Protein AF-A0A074VB77-F1 (afdb_monomer_lite)

Organism: NCBI:txid1385367

Structure (mmCIF, N/CA/C/O backbone):
data_AF-A0A074VB77-F1
#
_entry.id   AF-A0A074VB77-F1
#
loop_
_atom_site.group_PDB
_atom_site.id
_atom_site.type_symbol
_atom_site.label_atom_id
_atom_site.label_alt_id
_atom_site.label_comp_id
_atom_site.label_asym_id
_atom_site.label_entity_id
_atom_site.label_seq_id
_atom_site.pdbx_PDB_ins_code
_atom_site.Cartn_x
_atom_site.Cartn_y
_atom_site.Cartn_z
_atom_site.occupancy
_atom_site.B_iso_or_equiv
_atom_site.auth_seq_id
_atom_site.auth_comp_id
_atom_site.auth_asym_id
_atom_site.auth_atom_id
_atom_site.pdbx_PDB_model_num
ATOM 1 N N . MET A 1 1 ? -32.347 -28.141 -46.129 1.00 42.59 1 MET A N 1
ATOM 2 C CA . MET A 1 1 ? -30.868 -28.099 -46.258 1.00 42.59 1 MET A CA 1
ATOM 3 C C . MET A 1 1 ? -30.479 -26.628 -46.184 1.00 42.59 1 MET A C 1
ATOM 5 O O . MET A 1 1 ? -31.034 -25.881 -46.963 1.00 42.59 1 MET A O 1
ATOM 9 N N . LYS A 1 2 ? -29.681 -26.087 -45.264 1.00 40.38 2 LYS A N 1
ATOM 10 C CA . LYS A 1 2 ? -28.556 -26.578 -44.462 1.00 40.38 2 LYS A CA 1
ATOM 11 C C . LYS A 1 2 ? -28.553 -25.789 -43.142 1.00 40.38 2 LYS A C 1
ATOM 13 O O . LYS A 1 2 ? -28.714 -24.573 -43.162 1.00 40.38 2 LYS A O 1
ATOM 18 N N . GLN A 1 3 ? -28.376 -26.495 -42.029 1.00 44.59 3 GLN A N 1
ATOM 19 C CA . GLN A 1 3 ? -27.989 -25.917 -40.746 1.00 44.59 3 GLN A CA 1
ATOM 20 C C . GLN A 1 3 ? -26.611 -25.260 -40.886 1.00 44.59 3 GLN A C 1
ATOM 22 O O . GLN A 1 3 ? -25.704 -25.876 -41.442 1.00 44.59 3 GLN A O 1
ATOM 27 N N . PHE A 1 4 ? -26.443 -24.064 -40.328 1.00 50.62 4 PHE A N 1
ATOM 28 C CA . PHE A 1 4 ? -25.131 -23.555 -39.947 1.00 50.62 4 PHE A CA 1
ATOM 29 C C . PHE A 1 4 ? -25.184 -23.126 -38.485 1.00 50.62 4 PHE A C 1
ATOM 31 O O . PHE A 1 4 ? -25.680 -22.062 -38.131 1.00 50.62 4 PHE A O 1
ATOM 38 N N . PHE A 1 5 ? -24.689 -24.032 -37.646 1.00 48.59 5 PHE A N 1
ATOM 39 C CA . PHE A 1 5 ? -24.110 -23.729 -36.348 1.00 48.59 5 PHE A CA 1
ATOM 40 C C . PHE A 1 5 ? -22.944 -22.757 -36.553 1.00 48.59 5 PHE A C 1
ATOM 42 O O . PHE A 1 5 ? -21.994 -23.104 -37.249 1.00 48.59 5 PHE A O 1
ATOM 49 N N . PHE A 1 6 ? -22.978 -21.593 -35.909 1.00 45.81 6 PHE A N 1
ATOM 50 C CA . PHE A 1 6 ? -21.771 -20.821 -35.615 1.00 45.81 6 PHE A CA 1
ATOM 51 C C . PHE A 1 6 ? -21.857 -20.278 -34.186 1.00 45.81 6 PHE A C 1
ATOM 53 O O . PHE A 1 6 ? -22.413 -19.223 -33.911 1.00 45.81 6 PHE A O 1
ATOM 60 N N . ILE A 1 7 ? -21.400 -21.142 -33.280 1.00 55.88 7 ILE A N 1
ATOM 61 C CA . ILE A 1 7 ? -20.430 -20.884 -32.211 1.00 55.88 7 ILE A CA 1
ATOM 62 C C . ILE A 1 7 ? -20.535 -19.513 -31.524 1.00 55.88 7 ILE A C 1
ATOM 64 O O . ILE A 1 7 ? -20.089 -18.490 -32.036 1.00 55.88 7 ILE A O 1
ATOM 68 N N . MET A 1 8 ? -21.048 -19.584 -30.289 1.00 49.50 8 MET A N 1
ATOM 69 C CA . MET A 1 8 ? -20.638 -18.804 -29.120 1.00 49.50 8 MET A CA 1
ATOM 70 C C . MET A 1 8 ? -19.295 -18.083 -29.303 1.00 49.50 8 MET A C 1
ATOM 72 O O . MET A 1 8 ? -18.233 -18.687 -29.166 1.00 49.50 8 MET A O 1
ATOM 76 N N . CYS A 1 9 ? -19.342 -16.768 -29.494 1.00 40.69 9 CYS A N 1
ATOM 77 C CA . CYS A 1 9 ? -18.255 -15.921 -29.039 1.00 40.69 9 CYS A CA 1
ATOM 78 C C . CYS A 1 9 ? -18.630 -15.466 -27.631 1.00 40.69 9 CYS A C 1
ATOM 80 O O . CYS A 1 9 ? -19.482 -14.597 -27.445 1.00 40.69 9 CYS A O 1
ATOM 82 N N . CYS A 1 10 ? -18.052 -16.149 -26.644 1.00 40.62 10 CYS A N 1
ATOM 83 C CA . CYS A 1 10 ? -18.062 -15.758 -25.247 1.00 40.62 10 CYS A CA 1
ATOM 84 C C . CYS A 1 10 ? -17.509 -14.335 -25.116 1.00 40.62 10 CYS A C 1
ATOM 86 O O . CYS A 1 10 ? -16.324 -14.142 -24.853 1.00 40.62 10 CYS A O 1
ATOM 88 N N . CYS A 1 11 ? -18.380 -13.332 -25.201 1.00 44.38 11 CYS A N 1
ATOM 89 C CA . CYS A 1 11 ? -18.186 -12.087 -24.476 1.00 44.38 11 CYS A CA 1
ATOM 90 C C . CYS A 1 11 ? -18.369 -12.400 -22.987 1.00 44.38 11 CYS A C 1
ATOM 92 O O . CYS A 1 11 ? -19.341 -11.994 -22.354 1.00 44.38 11 CYS A O 1
ATOM 94 N N . LEU A 1 12 ? -17.402 -13.136 -22.430 1.00 44.22 12 LEU A N 1
ATOM 95 C CA . LEU A 1 12 ? -16.965 -12.947 -21.060 1.00 44.22 12 LEU A CA 1
ATOM 96 C C . LEU A 1 12 ? -16.504 -11.494 -21.004 1.00 44.22 12 LEU A C 1
ATOM 98 O O . LEU A 1 12 ? -15.324 -11.181 -21.147 1.00 44.22 12 LEU A O 1
ATOM 102 N N . ALA A 1 13 ? -17.466 -10.584 -20.848 1.00 46.12 13 ALA A N 1
ATOM 103 C CA . ALA A 1 13 ? -17.202 -9.373 -20.120 1.00 46.12 13 ALA A CA 1
ATOM 104 C C . ALA A 1 13 ? -16.589 -9.877 -18.818 1.00 46.12 13 ALA A C 1
ATOM 106 O O . ALA A 1 13 ? -17.281 -10.447 -17.974 1.00 46.12 13 ALA A O 1
ATOM 107 N N . LEU A 1 14 ? -15.265 -9.765 -18.723 1.00 43.16 14 LEU A N 1
ATOM 108 C CA . LEU A 1 14 ? -14.537 -9.739 -17.475 1.00 43.16 14 LEU A CA 1
ATOM 109 C C . LEU A 1 14 ? -15.119 -8.555 -16.710 1.00 43.16 14 LEU A C 1
ATOM 111 O O . LEU A 1 14 ? -14.544 -7.474 -16.630 1.00 43.16 14 LEU A O 1
ATOM 115 N N . THR A 1 15 ? -16.313 -8.751 -16.160 1.00 41.06 15 THR A N 1
ATOM 116 C CA . THR A 1 15 ? -16.717 -8.102 -14.945 1.00 41.06 15 THR A CA 1
ATOM 117 C C . THR A 1 15 ? -15.678 -8.580 -13.954 1.00 41.06 15 THR A C 1
ATOM 119 O O . THR A 1 15 ? -15.815 -9.632 -13.327 1.00 41.06 15 THR A O 1
ATOM 122 N N . ALA A 1 16 ? -14.591 -7.819 -13.859 1.00 40.91 16 ALA A N 1
ATOM 123 C CA . ALA A 1 16 ? -13.828 -7.688 -12.645 1.00 40.91 16 ALA A CA 1
ATOM 124 C C . ALA A 1 16 ? -14.818 -7.187 -11.581 1.00 40.91 16 ALA A C 1
ATOM 126 O O . ALA A 1 16 ? -14.833 -6.025 -11.189 1.00 40.91 16 ALA A O 1
ATOM 127 N N . CYS A 1 17 ? -15.699 -8.083 -11.135 1.00 39.62 17 CYS A N 1
ATOM 128 C CA . CYS A 1 17 ? -16.476 -7.986 -9.920 1.00 39.62 17 CYS A CA 1
ATOM 129 C C . CYS A 1 17 ? -15.505 -8.221 -8.763 1.00 39.62 17 CYS A C 1
ATOM 131 O O . CYS A 1 17 ? -15.703 -9.099 -7.928 1.00 39.62 17 CYS A O 1
ATOM 133 N N . GLY A 1 18 ? -14.440 -7.420 -8.699 1.00 42.12 18 GLY A N 1
ATOM 134 C CA . GLY A 1 18 ? -13.867 -7.098 -7.412 1.00 42.12 18 GLY A CA 1
ATOM 135 C C . GLY A 1 18 ? -14.999 -6.417 -6.666 1.00 42.12 18 GLY A C 1
ATOM 136 O O . GLY A 1 18 ? -15.411 -5.323 -7.054 1.00 42.12 18 GLY A O 1
ATOM 137 N N . LYS A 1 19 ? -15.588 -7.096 -5.673 1.00 44.94 19 LYS A N 1
ATOM 138 C CA . LYS A 1 19 ? -16.491 -6.454 -4.714 1.00 44.94 19 LYS A CA 1
ATOM 139 C C . LYS A 1 19 ? -15.811 -5.149 -4.322 1.00 44.94 19 LYS A C 1
ATOM 141 O O . LYS A 1 19 ? -14.761 -5.195 -3.685 1.00 44.94 19 LYS A O 1
ATOM 146 N N . LYS A 1 20 ? -16.352 -4.002 -4.752 1.00 51.50 20 LYS A N 1
ATOM 147 C CA . LYS A 1 20 ? -15.856 -2.712 -4.282 1.00 51.50 20 LYS A CA 1
ATOM 148 C C . LYS A 1 20 ? -16.061 -2.735 -2.782 1.00 51.50 20 LYS A C 1
ATOM 150 O O . LYS A 1 20 ? -17.189 -2.690 -2.298 1.00 51.50 20 LYS A O 1
ATOM 155 N N . ILE A 1 21 ? -14.959 -2.914 -2.074 1.00 62.12 21 ILE A N 1
ATOM 156 C CA . ILE A 1 21 ? -14.922 -2.870 -0.630 1.00 62.12 21 ILE A CA 1
ATOM 157 C C . ILE A 1 21 ? -15.365 -1.455 -0.260 1.00 62.12 21 ILE A C 1
ATOM 159 O O . ILE A 1 21 ? -14.647 -0.493 -0.529 1.00 62.12 21 ILE A O 1
ATOM 163 N N . SER A 1 22 ? -16.592 -1.319 0.250 1.00 71.88 22 SER A N 1
ATOM 164 C CA . SER A 1 22 ? -17.138 -0.005 0.578 1.00 71.88 22 SER A CA 1
ATOM 165 C C . SER A 1 22 ? -16.489 0.495 1.859 1.00 71.88 22 SER A C 1
ATOM 167 O O . SER A 1 22 ? -16.712 -0.050 2.939 1.00 71.88 22 SER A O 1
ATOM 169 N N . THR A 1 23 ? -15.684 1.543 1.735 1.00 81.31 23 THR A N 1
ATOM 170 C CA . THR A 1 23 ? -15.037 2.227 2.861 1.00 81.31 23 THR A CA 1
ATOM 171 C C . THR A 1 23 ? -15.873 3.395 3.381 1.00 81.31 23 THR A C 1
ATOM 173 O O . THR A 1 23 ? -15.491 4.010 4.369 1.00 81.31 23 THR A O 1
ATOM 176 N N . SER A 1 24 ? -17.037 3.672 2.778 1.00 79.94 24 SER A N 1
ATOM 177 C CA . SER A 1 24 ? -17.916 4.810 3.100 1.00 79.94 24 SER A CA 1
ATOM 178 C C . SER A 1 24 ? -18.342 4.888 4.567 1.00 79.94 24 SER A C 1
ATOM 180 O O . SER A 1 24 ? -18.656 5.965 5.058 1.00 79.94 24 SER A O 1
ATOM 182 N N . ASN A 1 25 ? -18.365 3.746 5.257 1.00 85.38 25 ASN A N 1
ATOM 183 C CA . ASN A 1 25 ? -18.800 3.639 6.650 1.00 85.38 25 ASN A CA 1
ATOM 184 C C . ASN A 1 25 ? -17.631 3.758 7.644 1.00 85.38 25 ASN A C 1
ATOM 186 O O . ASN A 1 25 ? -17.831 3.596 8.843 1.00 85.38 25 ASN A O 1
ATOM 190 N N . LEU A 1 26 ? -16.408 3.980 7.154 1.00 90.94 26 LEU A N 1
ATOM 191 C CA . LEU A 1 26 ? -15.216 4.151 7.976 1.00 90.94 26 LEU A CA 1
ATOM 192 C C . LEU A 1 26 ? -14.911 5.637 8.211 1.00 90.94 26 LEU A C 1
ATOM 194 O O . LEU A 1 26 ? -15.292 6.475 7.387 1.00 90.94 26 LEU A O 1
ATOM 198 N N . PRO A 1 27 ? -14.159 5.977 9.275 1.00 94.00 27 PRO A N 1
ATOM 199 C CA . PRO A 1 27 ? -13.629 7.324 9.467 1.00 94.00 27 PRO A CA 1
ATOM 200 C C . PRO A 1 27 ? -12.867 7.838 8.240 1.00 94.00 27 PRO A C 1
ATOM 202 O O . PRO A 1 27 ? -12.251 7.057 7.508 1.00 94.00 27 PRO A O 1
ATOM 205 N N . GLN A 1 28 ? -12.845 9.161 8.046 1.00 94.94 28 GLN A N 1
ATOM 206 C CA . GLN A 1 28 ? -12.219 9.788 6.874 1.00 94.94 28 GLN A CA 1
ATOM 207 C C . GLN A 1 28 ? -10.756 9.360 6.679 1.00 94.94 28 GLN A C 1
ATOM 209 O O . GLN A 1 28 ? -10.348 9.066 5.560 1.00 94.94 28 GLN A O 1
ATOM 214 N N . SER A 1 29 ? -9.979 9.234 7.758 1.00 95.19 29 SER A N 1
ATOM 215 C CA . SER A 1 29 ? -8.580 8.790 7.677 1.00 95.19 29 SER A CA 1
ATOM 216 C C . SER A 1 29 ? -8.425 7.385 7.083 1.00 95.19 29 SER A C 1
ATOM 218 O O . SER A 1 29 ? -7.454 7.117 6.376 1.00 95.19 29 SER A O 1
ATOM 220 N N . CYS A 1 30 ? -9.391 6.495 7.316 1.00 96.00 30 CYS A N 1
ATOM 221 C CA . CYS A 1 30 ? -9.427 5.163 6.720 1.00 96.00 30 CYS A CA 1
ATOM 222 C C . CYS A 1 30 ? -9.876 5.201 5.260 1.00 96.00 30 CYS A C 1
ATOM 224 O O . CYS A 1 30 ? -9.319 4.483 4.433 1.00 96.00 30 CYS A O 1
ATOM 226 N N . GLN A 1 31 ? -10.841 6.057 4.914 1.00 95.69 31 GLN A N 1
ATOM 227 C CA . GLN A 1 31 ? -11.222 6.269 3.515 1.00 95.69 31 GLN A CA 1
ATOM 228 C C . GLN A 1 31 ? -10.029 6.771 2.690 1.00 95.69 31 GLN A C 1
ATOM 230 O O . GLN A 1 31 ? -9.747 6.229 1.620 1.00 95.69 31 GLN A O 1
ATOM 235 N N . ASP A 1 32 ? -9.286 7.741 3.228 1.00 96.06 32 ASP A N 1
ATOM 236 C CA . ASP A 1 32 ? -8.077 8.284 2.609 1.00 96.06 32 ASP A CA 1
ATOM 237 C C . ASP A 1 32 ? -6.995 7.213 2.445 1.00 96.06 32 ASP A C 1
ATOM 239 O O . ASP A 1 32 ? -6.394 7.115 1.376 1.00 96.06 32 ASP A O 1
ATOM 243 N N . LEU A 1 33 ? -6.765 6.391 3.478 1.00 97.31 33 LEU A N 1
ATOM 244 C CA . LEU A 1 33 ? -5.838 5.260 3.412 1.00 97.31 33 LEU A CA 1
ATOM 245 C C . LEU A 1 33 ? -6.170 4.342 2.234 1.00 97.31 33 LEU A C 1
ATOM 247 O O . LEU A 1 33 ? -5.306 4.097 1.398 1.00 97.31 33 LEU A O 1
ATOM 251 N N . PHE A 1 34 ? -7.400 3.831 2.152 1.00 96.75 34 PHE A N 1
ATOM 252 C CA . PHE A 1 34 ? -7.743 2.853 1.117 1.00 96.75 34 PHE A CA 1
ATOM 253 C C . PHE A 1 34 ? -7.731 3.464 -0.282 1.00 96.75 34 PHE A C 1
ATOM 255 O O . PHE A 1 34 ? -7.317 2.791 -1.220 1.00 96.75 34 PHE A O 1
ATOM 262 N N . LYS A 1 35 ? -8.074 4.750 -0.420 1.00 96.44 35 LYS A N 1
ATOM 263 C CA . LYS A 1 35 ? -7.905 5.480 -1.682 1.00 96.44 35 LYS A CA 1
ATOM 264 C C . LYS A 1 35 ? -6.432 5.569 -2.099 1.00 96.44 35 LYS A C 1
ATOM 266 O O . LYS A 1 35 ? -6.115 5.345 -3.263 1.00 96.44 35 LYS A O 1
ATOM 271 N N . ARG A 1 36 ? -5.531 5.888 -1.164 1.00 97.81 36 ARG A N 1
ATOM 272 C CA . ARG A 1 36 ? -4.078 5.947 -1.414 1.00 97.81 36 ARG A CA 1
ATOM 273 C C . ARG A 1 36 ? -3.504 4.564 -1.713 1.00 97.81 36 ARG A C 1
ATOM 275 O O . ARG A 1 36 ? -2.627 4.436 -2.557 1.00 97.81 36 ARG A O 1
ATOM 282 N N . TRP A 1 37 ? -4.022 3.523 -1.068 1.00 97.88 37 TRP A N 1
ATOM 283 C CA . TRP A 1 37 ? -3.607 2.148 -1.337 1.00 97.88 37 TRP A CA 1
ATOM 284 C C . TRP A 1 37 ? -4.057 1.679 -2.723 1.00 97.88 37 TRP A C 1
ATOM 286 O O . TRP A 1 37 ? -3.282 1.050 -3.436 1.00 97.88 37 TRP A O 1
ATOM 296 N N . ASP A 1 38 ? -5.274 2.040 -3.141 1.00 96.62 38 ASP A N 1
ATOM 297 C CA . ASP A 1 38 ? -5.753 1.790 -4.505 1.00 96.62 38 ASP A CA 1
ATOM 298 C C . ASP A 1 38 ? -4.866 2.501 -5.540 1.00 96.62 38 ASP A C 1
ATOM 300 O O . ASP A 1 38 ? -4.488 1.902 -6.545 1.00 96.62 38 ASP A O 1
ATOM 304 N N . GLU A 1 39 ? -4.467 3.750 -5.273 1.00 97.75 39 GLU A N 1
ATOM 305 C CA . GLU A 1 39 ? -3.502 4.480 -6.107 1.00 97.75 39 GLU A CA 1
ATOM 306 C C . GLU A 1 39 ? -2.150 3.751 -6.191 1.00 97.75 39 GLU A C 1
ATOM 308 O O . GLU A 1 39 ? -1.580 3.638 -7.278 1.00 97.75 39 GLU A O 1
ATOM 313 N N . LEU A 1 40 ? -1.648 3.240 -5.061 1.00 97.88 40 LEU A N 1
ATOM 314 C CA . LEU A 1 40 ? -0.393 2.492 -5.004 1.00 97.88 40 LEU A CA 1
ATOM 315 C C . LEU A 1 40 ? -0.466 1.231 -5.867 1.00 97.88 40 LEU A C 1
ATOM 317 O O . LEU A 1 40 ? 0.408 1.030 -6.705 1.00 97.88 40 LEU A O 1
ATOM 321 N N . ILE A 1 41 ? -1.520 0.425 -5.710 1.00 97.62 41 ILE A N 1
ATOM 322 C CA . ILE A 1 41 ? -1.705 -0.813 -6.478 1.00 97.62 41 ILE A CA 1
ATOM 323 C C . ILE A 1 41 ? -1.739 -0.509 -7.977 1.00 97.62 41 ILE A C 1
ATOM 325 O O . ILE A 1 41 ? -1.010 -1.145 -8.731 1.00 97.62 41 ILE A O 1
ATOM 329 N N . VAL A 1 42 ? -2.502 0.501 -8.408 1.00 97.31 42 VAL A N 1
ATOM 330 C CA . VAL A 1 42 ? -2.575 0.889 -9.828 1.00 97.31 42 VAL A CA 1
ATOM 331 C C . VAL A 1 42 ? -1.209 1.329 -10.360 1.00 97.31 42 VAL A C 1
ATOM 333 O O . VAL A 1 42 ? -0.805 0.911 -11.445 1.00 97.31 42 VAL A O 1
ATOM 336 N N . LYS A 1 43 ? -0.467 2.149 -9.604 1.00 96.69 43 LYS A N 1
ATOM 337 C CA . LYS A 1 43 ? 0.890 2.562 -9.995 1.00 96.69 43 LYS A CA 1
ATOM 338 C C . LYS A 1 43 ? 1.824 1.364 -10.109 1.00 96.69 43 LYS A C 1
ATOM 340 O O . LYS A 1 43 ? 2.600 1.306 -11.060 1.00 96.69 43 LYS A O 1
ATOM 345 N N . MET A 1 44 ? 1.729 0.412 -9.185 1.00 96.81 44 MET A N 1
ATOM 346 C CA . MET A 1 44 ? 2.562 -0.782 -9.222 1.00 96.81 44 MET A CA 1
ATOM 347 C C . MET A 1 44 ? 2.210 -1.704 -10.391 1.00 96.81 44 MET A C 1
ATOM 349 O O . MET A 1 44 ? 3.109 -2.161 -11.082 1.00 96.81 44 MET A O 1
ATOM 353 N N . GLU A 1 45 ? 0.921 -1.909 -10.674 1.00 96.62 45 GLU A N 1
ATOM 354 C CA . GLU A 1 45 ? 0.447 -2.669 -11.841 1.00 96.62 45 GLU A CA 1
ATOM 355 C C . GLU A 1 45 ? 0.900 -2.054 -13.169 1.00 96.62 45 GLU A C 1
ATOM 357 O O . GLU A 1 45 ? 1.156 -2.772 -14.133 1.00 96.62 45 GLU A O 1
ATOM 362 N N . SER A 1 46 ? 1.013 -0.725 -13.222 1.00 95.94 46 SER A N 1
ATOM 363 C CA . SER A 1 46 ? 1.481 -0.007 -14.410 1.00 95.94 46 SER A CA 1
ATOM 364 C C . SER A 1 46 ? 3.005 0.001 -14.584 1.00 95.94 46 SER A C 1
ATOM 366 O O . SER A 1 46 ? 3.493 0.466 -15.613 1.00 95.94 46 SER A O 1
ATOM 368 N N . ASN A 1 47 ? 3.761 -0.490 -13.598 1.00 94.31 47 ASN A N 1
ATOM 369 C CA . ASN A 1 47 ? 5.218 -0.457 -13.596 1.00 94.31 47 ASN A CA 1
ATOM 370 C C . ASN A 1 47 ? 5.798 -1.851 -13.878 1.00 94.31 47 ASN A C 1
ATOM 372 O O . ASN A 1 47 ? 5.762 -2.735 -13.026 1.00 94.31 47 ASN A O 1
ATOM 376 N N . SER A 1 48 ? 6.398 -2.030 -15.060 1.00 92.56 48 SER A N 1
ATOM 377 C CA . SER A 1 48 ? 6.974 -3.310 -15.495 1.00 92.56 48 SER A CA 1
ATOM 378 C C . SER A 1 48 ? 8.168 -3.791 -14.666 1.00 92.56 48 SER A C 1
ATOM 380 O O . SER A 1 48 ? 8.532 -4.959 -14.773 1.00 92.56 48 SER A O 1
ATOM 382 N N . ASN A 1 49 ? 8.786 -2.917 -13.865 1.00 92.06 49 ASN A N 1
ATOM 383 C CA . ASN A 1 49 ? 9.899 -3.283 -12.987 1.00 92.06 49 ASN A CA 1
ATOM 384 C C . ASN A 1 49 ? 9.431 -3.973 -11.702 1.00 92.06 49 ASN A C 1
ATOM 386 O O . ASN A 1 49 ? 10.232 -4.591 -11.007 1.00 92.06 49 ASN A O 1
ATOM 390 N N . ILE A 1 50 ? 8.142 -3.872 -11.372 1.00 94.06 50 ILE A N 1
ATOM 391 C CA . ILE A 1 50 ? 7.603 -4.418 -10.133 1.00 94.06 50 ILE A CA 1
ATOM 392 C C . ILE A 1 50 ? 7.057 -5.821 -10.400 1.00 94.06 50 ILE A C 1
ATOM 394 O O . ILE A 1 50 ? 6.147 -5.982 -11.218 1.00 94.06 50 ILE A O 1
ATOM 398 N N . PRO A 1 51 ? 7.551 -6.855 -9.698 1.00 93.44 51 PRO A N 1
ATOM 399 C CA . PRO A 1 51 ? 7.037 -8.204 -9.867 1.00 93.44 51 PRO A CA 1
ATOM 400 C C . PRO A 1 51 ? 5.553 -8.297 -9.495 1.00 93.44 51 PRO A C 1
ATOM 402 O O . PRO A 1 51 ? 5.112 -7.754 -8.480 1.00 93.44 51 PRO A O 1
ATOM 405 N N . ALA A 1 52 ? 4.783 -9.071 -10.263 1.00 93.69 52 ALA A N 1
ATOM 406 C CA . ALA A 1 52 ? 3.356 -9.281 -10.000 1.00 93.69 52 ALA A CA 1
ATOM 407 C C . ALA A 1 52 ? 3.078 -9.856 -8.595 1.00 93.69 52 ALA A C 1
ATOM 409 O O . ALA A 1 52 ? 2.042 -9.563 -8.003 1.00 93.69 52 ALA A O 1
ATOM 410 N N . SER A 1 53 ? 4.014 -10.630 -8.035 1.00 92.12 53 SER A N 1
ATOM 411 C CA . SER A 1 53 ? 3.946 -11.123 -6.653 1.00 92.12 53 SER A CA 1
ATOM 412 C C . SER A 1 53 ? 3.912 -9.991 -5.622 1.00 92.12 53 SER A C 1
ATOM 414 O O . SER A 1 53 ? 3.173 -10.082 -4.648 1.00 92.12 53 SER A O 1
ATOM 416 N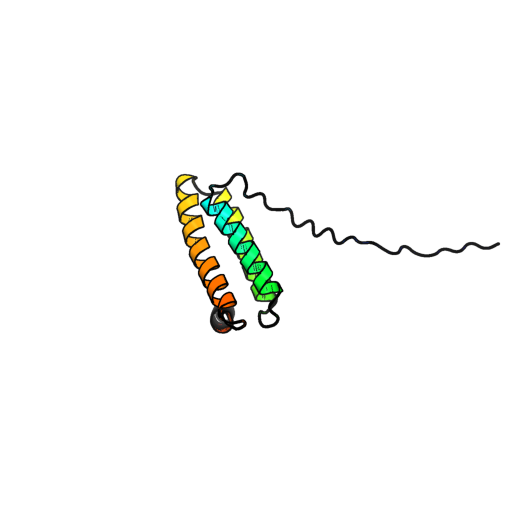 N . HIS A 1 54 ? 4.637 -8.895 -5.853 1.00 93.00 54 HIS A N 1
ATOM 417 C CA . HIS A 1 54 ? 4.644 -7.732 -4.962 1.00 93.00 54 HIS A CA 1
ATOM 418 C C . HIS A 1 54 ? 3.372 -6.900 -5.093 1.00 93.00 54 HIS A C 1
ATOM 420 O O . HIS A 1 54 ? 2.850 -6.401 -4.100 1.00 93.00 54 HIS A O 1
ATOM 426 N N . VAL A 1 55 ? 2.817 -6.804 -6.303 1.00 95.62 55 VAL A N 1
ATOM 427 C CA . VAL A 1 55 ? 1.473 -6.243 -6.493 1.00 95.62 55 VAL A CA 1
ATOM 428 C C . VAL A 1 55 ? 0.442 -7.061 -5.712 1.00 95.62 55 VAL A C 1
ATOM 430 O O . VAL A 1 55 ? -0.438 -6.494 -5.065 1.00 95.62 55 VAL A O 1
ATOM 433 N N . GLN A 1 56 ? 0.540 -8.393 -5.765 1.00 95.12 56 GLN A N 1
ATOM 434 C CA . GLN A 1 56 ? -0.368 -9.271 -5.033 1.00 95.12 56 GLN A CA 1
ATOM 435 C C . GLN A 1 56 ? -0.213 -9.112 -3.517 1.00 95.12 56 GLN A C 1
ATOM 437 O O . GLN A 1 56 ? -1.219 -8.994 -2.827 1.00 95.12 56 GLN A O 1
ATOM 442 N N . TYR A 1 57 ? 1.020 -8.999 -3.021 1.00 93.31 57 TYR A N 1
ATOM 443 C CA . TYR A 1 57 ? 1.287 -8.718 -1.614 1.00 93.31 57 TYR A CA 1
ATOM 444 C C . TYR A 1 57 ? 0.572 -7.443 -1.132 1.00 93.31 57 TYR A C 1
ATOM 446 O O . TYR A 1 57 ? -0.108 -7.466 -0.112 1.00 93.31 57 TYR A O 1
ATOM 454 N N . GLU A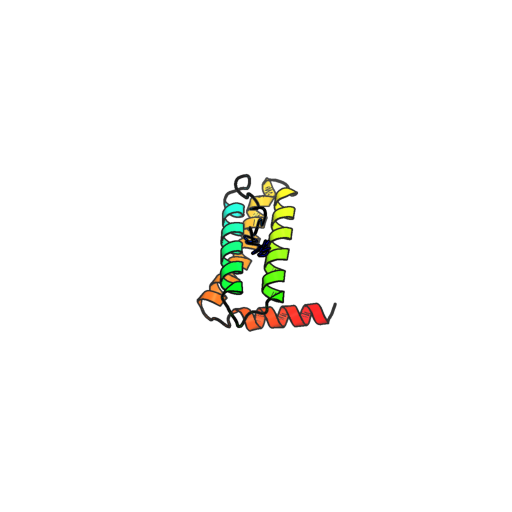 1 58 ? 0.628 -6.343 -1.891 1.00 95.62 58 GLU A N 1
ATOM 455 C CA . GLU A 1 58 ? -0.086 -5.110 -1.521 1.00 95.62 58 GLU A CA 1
ATOM 456 C C . GLU A 1 58 ? -1.611 -5.268 -1.531 1.00 95.62 58 GLU A C 1
ATOM 458 O O . GLU A 1 58 ? -2.306 -4.669 -0.708 1.00 95.62 58 GLU A O 1
ATOM 463 N N . LYS A 1 59 ? -2.154 -6.073 -2.453 1.00 96.00 59 LYS A N 1
ATOM 464 C CA . LYS A 1 59 ? -3.590 -6.391 -2.483 1.00 96.00 59 LYS A CA 1
ATOM 465 C C . LYS A 1 59 ? -4.006 -7.177 -1.240 1.00 96.00 59 LYS A C 1
ATOM 467 O O . LYS A 1 59 ? -5.061 -6.886 -0.669 1.00 96.00 59 LYS A O 1
ATOM 472 N N . ASP A 1 60 ? -3.179 -8.128 -0.823 1.00 95.62 60 ASP A N 1
ATOM 473 C CA . ASP A 1 60 ? -3.418 -8.959 0.353 1.00 95.62 60 ASP A CA 1
ATOM 474 C C . ASP A 1 60 ? -3.305 -8.126 1.638 1.00 95.62 60 ASP A C 1
ATOM 476 O O . ASP A 1 60 ? -4.240 -8.123 2.444 1.00 95.62 60 ASP A O 1
ATOM 480 N N . ASP A 1 61 ? -2.250 -7.318 1.783 1.00 95.06 61 ASP A N 1
ATOM 481 C CA . ASP A 1 61 ? -2.074 -6.393 2.911 1.00 95.06 61 ASP A CA 1
ATOM 482 C C . ASP A 1 61 ? -3.242 -5.406 3.012 1.00 95.06 61 ASP A C 1
ATOM 484 O O . ASP A 1 61 ? -3.804 -5.194 4.092 1.00 95.06 61 ASP A O 1
ATOM 488 N N . ARG A 1 62 ? -3.688 -4.844 1.884 1.00 95.81 62 ARG A N 1
ATOM 489 C CA . ARG A 1 62 ? -4.866 -3.970 1.847 1.00 95.81 62 ARG A CA 1
ATOM 490 C C . ARG A 1 62 ? -6.115 -4.688 2.362 1.00 95.81 62 ARG A C 1
ATOM 492 O O . ARG A 1 62 ? -6.896 -4.089 3.106 1.00 95.81 62 ARG A O 1
ATOM 499 N N . ALA A 1 63 ? -6.337 -5.943 1.968 1.00 95.00 63 ALA A N 1
ATOM 500 C CA . ALA A 1 63 ? -7.481 -6.733 2.424 1.00 95.00 63 ALA A CA 1
ATOM 501 C C . ALA A 1 63 ? -7.392 -7.062 3.924 1.00 95.00 63 ALA A C 1
ATOM 503 O O . ALA A 1 63 ? -8.391 -6.942 4.639 1.00 95.00 63 ALA A O 1
ATOM 504 N N . ILE A 1 64 ? -6.199 -7.407 4.416 1.00 94.81 64 ILE A N 1
ATOM 505 C CA . ILE A 1 64 ? -5.925 -7.652 5.837 1.00 94.81 64 ILE A CA 1
ATOM 506 C C . ILE A 1 64 ? -6.212 -6.394 6.654 1.00 94.81 64 ILE A C 1
ATOM 508 O O . ILE A 1 64 ? -6.960 -6.458 7.630 1.00 94.81 64 ILE A O 1
ATOM 512 N N . ILE A 1 65 ? -5.687 -5.240 6.238 1.00 95.19 65 ILE A N 1
ATOM 513 C CA . ILE A 1 65 ? -5.906 -3.971 6.937 1.00 95.19 65 ILE A CA 1
ATOM 514 C C . ILE A 1 65 ? -7.373 -3.558 6.887 1.00 95.19 65 ILE A C 1
ATOM 516 O O . ILE A 1 65 ? -7.902 -3.104 7.900 1.00 95.19 65 ILE A O 1
ATOM 520 N N . PHE A 1 66 ? -8.065 -3.761 5.764 1.00 94.88 66 PHE A N 1
ATOM 521 C CA . PHE A 1 66 ? -9.504 -3.523 5.704 1.00 94.88 66 PHE A CA 1
ATOM 522 C C . PHE A 1 66 ? -10.252 -4.362 6.738 1.00 94.88 66 PHE A C 1
ATOM 524 O O . PHE A 1 66 ? -11.004 -3.808 7.539 1.00 94.88 66 PHE A O 1
ATOM 531 N N . ASN A 1 67 ? -10.002 -5.670 6.776 1.00 94.06 67 ASN A N 1
ATOM 532 C CA . ASN A 1 67 ? -10.632 -6.554 7.750 1.00 94.06 67 ASN A CA 1
ATOM 533 C C . ASN A 1 67 ? -10.263 -6.171 9.189 1.00 94.06 67 ASN A C 1
ATOM 535 O O . ASN A 1 67 ? -11.135 -6.151 10.053 1.00 94.06 67 ASN A O 1
ATOM 539 N N . ALA A 1 68 ? -9.008 -5.816 9.460 1.00 94.19 68 ALA A N 1
ATOM 540 C CA . ALA A 1 68 ? -8.585 -5.387 10.787 1.00 94.19 68 ALA A CA 1
ATOM 541 C C . ALA A 1 68 ? -9.325 -4.115 11.230 1.00 94.19 68 ALA A C 1
ATOM 543 O O . ALA A 1 68 ? -9.890 -4.087 12.320 1.00 94.19 68 ALA A O 1
ATOM 544 N N . VAL A 1 69 ? -9.422 -3.104 10.361 1.00 94.81 69 VAL A N 1
ATOM 545 C CA . VAL A 1 69 ? -10.133 -1.849 10.650 1.00 94.81 69 VAL A CA 1
ATOM 546 C C . VAL A 1 69 ? -11.620 -2.082 10.943 1.00 94.81 69 VAL A C 1
ATOM 548 O O . VAL A 1 69 ? -12.184 -1.376 11.775 1.00 94.81 69 VAL A O 1
ATOM 551 N N . GLN A 1 70 ? -12.262 -3.076 10.320 1.00 90.69 70 GLN A N 1
ATOM 552 C CA . GLN A 1 70 ? -13.657 -3.427 10.627 1.00 90.69 70 GLN A CA 1
ATOM 553 C C . GLN A 1 70 ? -13.835 -4.006 12.041 1.00 90.69 70 GLN A C 1
ATOM 555 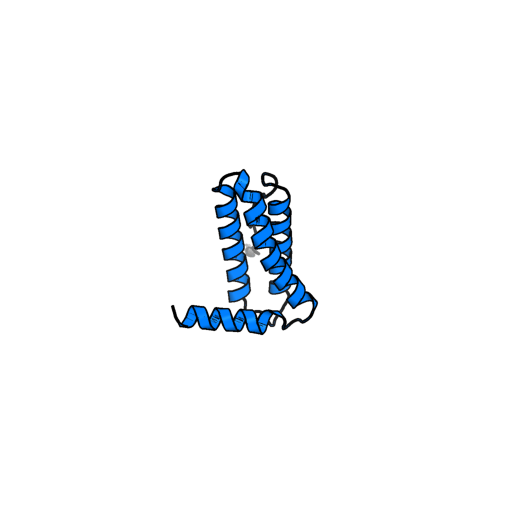O O . GLN A 1 70 ? -14.901 -3.845 12.627 1.00 90.69 70 GLN A O 1
ATOM 560 N N . ASN A 1 71 ? -12.809 -4.665 12.586 1.00 92.75 71 ASN A N 1
ATOM 561 C CA . ASN A 1 71 ? -12.909 -5.472 13.807 1.00 92.75 71 ASN A CA 1
ATOM 562 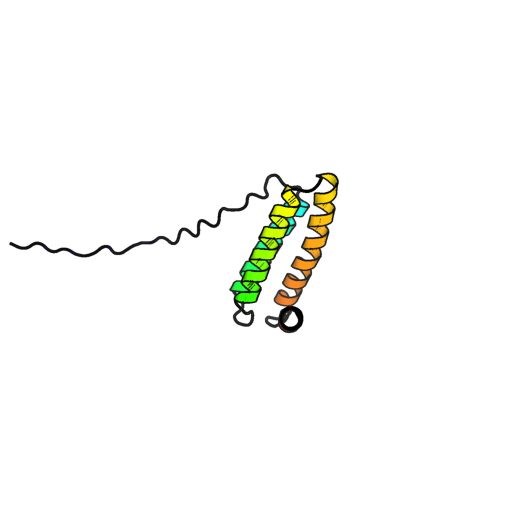C C . ASN A 1 71 ? -12.282 -4.825 15.054 1.00 92.75 71 ASN A C 1
ATOM 564 O O . ASN A 1 71 ? -12.344 -5.405 16.137 1.00 92.75 71 ASN A O 1
ATOM 568 N N . ILE A 1 72 ? -11.676 -3.644 14.930 1.00 93.81 72 ILE A N 1
ATOM 569 C CA . ILE A 1 72 ? -11.104 -2.912 16.069 1.00 93.81 72 ILE A CA 1
ATOM 570 C C . ILE A 1 72 ? -12.065 -1.859 16.629 1.00 93.81 72 ILE A C 1
ATOM 572 O O . ILE A 1 72 ? -12.990 -1.398 15.959 1.00 93.81 72 ILE A O 1
ATOM 576 N N . GLU A 1 73 ? -11.795 -1.437 17.866 1.00 94.25 73 GLU A N 1
ATOM 577 C CA . GLU A 1 73 ? -12.495 -0.330 18.524 1.00 94.25 73 GLU A CA 1
ATOM 578 C C . GLU A 1 73 ? -12.448 0.957 17.686 1.00 94.25 73 GLU A C 1
ATOM 580 O O . GLU A 1 73 ? -11.400 1.328 17.152 1.00 94.25 73 GLU A O 1
ATOM 585 N N . GLU A 1 74 ? -13.568 1.684 17.638 1.00 89.94 74 GLU A N 1
ATOM 586 C CA . GLU A 1 74 ? -13.710 2.925 16.861 1.00 89.94 74 GLU A CA 1
ATOM 587 C C . GLU A 1 74 ? -12.628 3.963 17.204 1.00 89.94 74 GLU A C 1
ATOM 589 O O . GLU A 1 74 ? -12.045 4.581 16.315 1.00 89.94 74 GLU A O 1
ATOM 594 N N . SER A 1 75 ? -12.281 4.079 18.490 1.00 92.06 75 SER A N 1
ATOM 595 C CA . SER A 1 75 ? -11.233 4.976 18.997 1.00 92.06 75 SER A CA 1
ATOM 596 C C . SER A 1 75 ? -9.837 4.672 18.437 1.00 92.06 75 SER A C 1
ATOM 598 O O . SER A 1 75 ? -8.991 5.564 18.383 1.00 92.06 75 SER A O 1
ATOM 600 N N . LYS A 1 76 ? -9.584 3.433 17.997 1.00 95.38 76 LYS A N 1
ATOM 601 C CA . LYS A 1 76 ? -8.289 2.978 17.466 1.00 95.38 76 LYS A CA 1
ATOM 602 C C . LYS A 1 76 ? -8.205 3.080 15.942 1.00 95.38 76 LYS A C 1
ATOM 604 O O . LYS A 1 76 ? -7.098 3.138 15.404 1.00 95.38 76 LYS A O 1
ATOM 609 N N . LYS A 1 77 ? -9.347 3.141 15.242 1.00 95.06 77 LYS A N 1
ATOM 610 C CA . LYS A 1 77 ? -9.404 3.150 13.768 1.00 95.06 77 LYS A CA 1
ATOM 611 C C . LYS A 1 77 ? -8.618 4.303 13.163 1.00 95.06 77 LYS A C 1
ATOM 613 O O . LYS A 1 77 ? -7.820 4.081 12.258 1.00 95.06 77 LYS A O 1
ATOM 618 N N . VAL A 1 78 ? -8.786 5.516 13.695 1.00 95.44 78 VAL A N 1
ATOM 619 C CA . VAL A 1 78 ? -8.113 6.709 13.158 1.00 95.44 78 VAL A CA 1
ATOM 620 C C . VAL A 1 78 ? -6.593 6.559 13.209 1.00 95.44 78 VAL A C 1
ATOM 622 O O . VAL A 1 78 ? -5.940 6.692 12.176 1.00 95.44 78 VAL A O 1
ATOM 625 N N . GLY A 1 79 ? -6.042 6.215 14.377 1.00 95.62 79 GLY A N 1
ATOM 626 C CA . GLY A 1 79 ? -4.597 6.063 14.556 1.00 95.62 79 GLY A CA 1
ATOM 627 C C . GLY A 1 79 ? -4.006 4.940 13.703 1.00 95.62 79 GLY A C 1
ATOM 628 O O . GLY A 1 79 ? -2.962 5.130 13.079 1.00 95.62 79 GLY A O 1
ATOM 629 N N . MET A 1 80 ? -4.697 3.797 13.611 1.00 95.88 80 MET A N 1
ATOM 630 C CA . MET A 1 80 ? -4.283 2.688 12.746 1.00 95.88 80 MET A CA 1
ATOM 631 C C . MET A 1 80 ? -4.242 3.113 11.274 1.00 95.88 80 MET A C 1
ATOM 633 O O . MET A 1 80 ? -3.232 2.916 10.600 1.00 95.88 80 MET A O 1
ATOM 637 N N . CYS A 1 81 ? -5.312 3.742 10.785 1.00 96.94 81 CYS A N 1
ATOM 638 C CA . CYS A 1 81 ? -5.407 4.139 9.387 1.00 96.94 81 CYS A CA 1
ATOM 639 C C . CYS A 1 81 ? -4.378 5.213 9.011 1.00 96.94 81 CYS A C 1
ATOM 641 O O . CYS A 1 81 ? -3.760 5.133 7.950 1.00 96.94 81 CYS A O 1
ATOM 643 N N . GLU A 1 82 ? -4.123 6.187 9.887 1.00 97.31 82 GLU A N 1
ATOM 644 C CA . GLU A 1 82 ? -3.077 7.190 9.668 1.00 97.31 82 GLU A CA 1
ATOM 645 C C . GLU A 1 82 ? -1.670 6.594 9.666 1.00 97.31 82 GLU A C 1
ATOM 647 O O . GLU A 1 82 ? -0.821 7.023 8.881 1.00 97.31 82 GLU A O 1
ATOM 652 N N . PHE A 1 83 ? -1.405 5.624 10.543 1.00 96.38 83 PHE A N 1
ATOM 653 C CA . PHE A 1 83 ? -0.123 4.932 10.582 1.00 96.38 83 PHE A CA 1
ATOM 654 C C . PHE A 1 83 ? 0.122 4.163 9.280 1.00 96.38 83 PHE A C 1
ATOM 656 O O . PHE A 1 83 ? 1.145 4.377 8.625 1.00 96.38 83 PHE A O 1
ATOM 663 N N . SER A 1 84 ? -0.846 3.349 8.851 1.00 97.00 84 SER A N 1
ATOM 664 C CA . SER A 1 84 ? -0.766 2.622 7.581 1.00 97.00 84 SER A CA 1
ATOM 665 C C . SER A 1 84 ? -0.652 3.573 6.387 1.00 97.00 84 SER A C 1
ATOM 667 O O . SER A 1 84 ? 0.149 3.322 5.486 1.00 97.00 84 SER A O 1
ATOM 669 N N . ARG A 1 85 ? -1.357 4.715 6.404 1.00 97.88 85 ARG A N 1
ATOM 670 C CA . ARG A 1 85 ? -1.306 5.700 5.309 1.00 97.88 85 ARG A CA 1
ATOM 671 C C . ARG A 1 85 ? 0.100 6.243 5.117 1.00 97.88 85 ARG A C 1
ATOM 673 O O . ARG A 1 85 ? 0.556 6.340 3.988 1.00 97.88 85 ARG A O 1
ATOM 680 N N . ARG A 1 86 ? 0.834 6.528 6.197 1.00 97.25 86 ARG A N 1
ATOM 681 C CA . ARG A 1 86 ? 2.233 6.985 6.093 1.00 97.25 86 ARG A CA 1
ATOM 682 C C . ARG A 1 86 ? 3.133 5.968 5.389 1.00 97.25 86 ARG A C 1
ATOM 684 O O . ARG A 1 86 ? 4.076 6.375 4.720 1.00 97.25 86 ARG A O 1
ATOM 691 N N . SER A 1 87 ? 2.874 4.670 5.551 1.00 95.56 87 SER A N 1
ATOM 692 C CA . SER A 1 87 ? 3.623 3.620 4.850 1.00 95.56 87 SER A CA 1
ATOM 693 C C . SER A 1 87 ? 3.311 3.624 3.351 1.00 95.56 87 SER A C 1
ATOM 695 O O . SER A 1 87 ? 4.224 3.697 2.529 1.00 95.56 87 SER A O 1
ATOM 697 N N . VAL A 1 88 ? 2.021 3.647 3.000 1.00 97.94 88 VAL A N 1
ATOM 698 C CA . VAL A 1 88 ? 1.549 3.720 1.606 1.00 97.94 88 VAL A CA 1
ATOM 699 C C . VAL A 1 88 ? 2.081 4.975 0.909 1.00 97.94 88 VAL A C 1
ATOM 701 O O . VAL A 1 88 ? 2.611 4.903 -0.197 1.00 97.94 88 VAL A O 1
ATOM 704 N N . ASP A 1 89 ? 2.025 6.120 1.585 1.00 97.94 89 ASP A N 1
ATOM 705 C CA . ASP A 1 89 ? 2.485 7.407 1.069 1.00 97.94 89 ASP A CA 1
ATOM 706 C C . ASP A 1 89 ? 3.983 7.412 0.751 1.00 97.94 89 ASP A C 1
ATOM 708 O O . ASP A 1 89 ? 4.390 7.976 -0.262 1.00 97.94 89 ASP A O 1
ATOM 712 N N . LYS A 1 90 ? 4.806 6.749 1.574 1.00 96.75 90 LYS A N 1
ATOM 713 C CA . LYS A 1 90 ? 6.242 6.594 1.304 1.00 96.75 90 LYS A CA 1
ATOM 714 C C . LYS A 1 90 ? 6.493 5.780 0.038 1.00 96.75 90 LYS A C 1
ATOM 716 O O . LYS A 1 90 ? 7.347 6.158 -0.757 1.00 96.75 90 LYS A O 1
ATOM 721 N N . LYS A 1 91 ? 5.740 4.694 -0.169 1.00 96.44 91 LYS A N 1
ATOM 722 C CA . LYS A 1 91 ? 5.854 3.866 -1.380 1.00 96.44 91 LYS A CA 1
ATOM 723 C C . LYS A 1 91 ? 5.416 4.643 -2.623 1.00 96.44 91 LYS A C 1
ATOM 725 O O . LYS A 1 91 ? 6.118 4.640 -3.630 1.00 96.44 91 LYS A O 1
ATOM 730 N N . LEU A 1 92 ? 4.306 5.379 -2.527 1.00 97.69 92 LEU A N 1
ATOM 731 C CA . LEU A 1 92 ? 3.839 6.283 -3.582 1.00 97.69 92 LEU A CA 1
ATOM 732 C C . LEU A 1 92 ? 4.878 7.351 -3.928 1.00 97.69 92 LEU A C 1
ATOM 734 O O . LEU A 1 92 ? 5.116 7.610 -5.105 1.00 97.69 92 LEU A O 1
ATOM 738 N N . GLN A 1 93 ? 5.497 7.963 -2.916 1.00 97.25 93 GLN A N 1
ATOM 739 C CA . GLN A 1 93 ? 6.545 8.958 -3.114 1.00 97.25 93 GLN A CA 1
ATOM 740 C C . GLN A 1 93 ? 7.766 8.349 -3.806 1.00 97.25 93 GLN A C 1
ATOM 742 O O . GLN A 1 93 ? 8.273 8.945 -4.751 1.00 97.25 93 GLN A O 1
ATOM 747 N N . ALA A 1 94 ? 8.200 7.158 -3.390 1.00 95.50 94 ALA A N 1
ATOM 748 C CA . ALA A 1 94 ? 9.323 6.469 -4.013 1.00 95.50 94 ALA A CA 1
ATOM 749 C C . ALA A 1 94 ? 9.062 6.194 -5.504 1.00 95.50 94 ALA A C 1
ATOM 751 O O . ALA A 1 94 ? 9.887 6.551 -6.338 1.00 95.50 94 ALA A O 1
ATOM 752 N N . LEU A 1 95 ? 7.874 5.679 -5.845 1.00 95.38 95 LEU A N 1
ATOM 753 C CA . LEU A 1 95 ? 7.462 5.446 -7.237 1.00 95.38 95 LEU A CA 1
ATOM 754 C C . LEU A 1 95 ? 7.267 6.727 -8.055 1.00 95.38 95 LEU A C 1
ATOM 756 O O . LEU A 1 95 ? 7.367 6.700 -9.278 1.00 95.38 95 LEU A O 1
ATOM 760 N N . ALA A 1 96 ? 6.932 7.842 -7.406 1.00 94.56 96 ALA A N 1
ATOM 761 C CA . ALA A 1 96 ? 6.830 9.136 -8.074 1.00 94.56 96 ALA A CA 1
ATOM 762 C C . ALA A 1 96 ? 8.210 9.744 -8.364 1.00 94.56 96 ALA A C 1
ATOM 764 O O . ALA A 1 96 ? 8.355 10.476 -9.340 1.00 94.56 96 ALA A O 1
ATOM 765 N N . SER A 1 97 ? 9.201 9.461 -7.516 1.00 93.19 97 SER A N 1
ATOM 766 C CA . SER A 1 97 ? 10.580 9.916 -7.687 1.00 93.19 97 SER A CA 1
ATOM 767 C C . SER A 1 97 ? 11.363 9.076 -8.695 1.00 93.19 97 SER A C 1
ATOM 769 O O . SER A 1 97 ? 12.159 9.641 -9.440 1.00 93.19 97 SER A O 1
ATOM 771 N N . ASP A 1 98 ? 11.144 7.760 -8.725 1.00 92.25 98 ASP A N 1
ATOM 772 C CA . ASP A 1 98 ? 11.879 6.827 -9.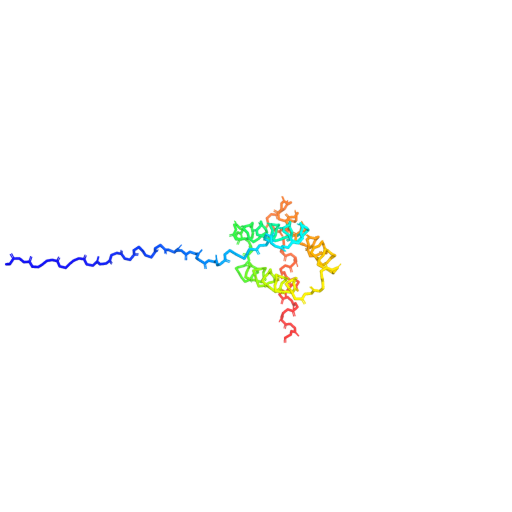580 1.00 92.25 98 ASP A CA 1
ATOM 773 C C . ASP A 1 98 ? 11.025 5.573 -9.881 1.00 92.25 98 ASP A C 1
ATOM 775 O O . ASP A 1 98 ? 10.490 4.966 -8.946 1.00 92.25 98 ASP A O 1
ATOM 779 N N . PRO A 1 99 ? 10.905 5.124 -11.148 1.00 89.19 99 PRO A N 1
ATOM 780 C CA . PRO A 1 99 ? 10.313 3.826 -11.487 1.00 89.19 99 PRO A CA 1
ATOM 781 C C . PRO A 1 99 ? 10.953 2.617 -10.778 1.00 89.19 99 PRO A C 1
ATOM 783 O O . PRO A 1 99 ? 10.296 1.589 -10.644 1.00 89.19 99 PRO A O 1
ATOM 786 N N . HIS A 1 100 ? 12.197 2.724 -10.311 1.00 93.19 100 HIS A N 1
ATOM 787 C CA . HIS A 1 100 ? 12.912 1.727 -9.501 1.00 93.19 100 HIS A CA 1
ATOM 788 C C . HIS A 1 100 ? 12.853 2.015 -7.993 1.00 93.19 100 HIS A C 1
ATOM 790 O O . HIS A 1 100 ? 13.516 1.361 -7.188 1.00 93.19 100 HIS A O 1
ATOM 796 N N . GLY A 1 101 ? 12.048 2.994 -7.567 1.00 90.94 101 GLY A N 1
ATOM 797 C CA . GLY A 1 101 ? 12.015 3.474 -6.184 1.00 90.94 101 GLY A CA 1
ATOM 798 C C . GLY A 1 101 ? 11.619 2.421 -5.141 1.00 90.94 101 GLY A C 1
ATOM 799 O O . GLY A 1 101 ? 11.808 2.651 -3.948 1.00 90.94 101 GLY A O 1
ATOM 800 N N . LEU A 1 102 ? 11.084 1.268 -5.561 1.00 93.88 102 LEU A N 1
ATOM 801 C CA . LEU A 1 102 ? 10.737 0.155 -4.675 1.00 93.88 102 LEU A CA 1
ATOM 802 C C . LEU A 1 102 ? 11.688 -1.044 -4.761 1.00 93.88 102 LEU A C 1
ATOM 804 O O . LEU A 1 102 ? 11.495 -1.983 -3.994 1.00 93.88 102 LEU A O 1
ATOM 808 N N . ASP A 1 103 ? 12.726 -1.022 -5.597 1.00 92.31 103 ASP A N 1
ATOM 809 C CA . ASP A 1 103 ? 13.603 -2.182 -5.814 1.00 92.31 103 ASP A CA 1
ATOM 810 C C . ASP A 1 103 ? 14.289 -2.640 -4.516 1.00 92.31 103 ASP A C 1
ATOM 812 O O . ASP A 1 103 ? 14.323 -3.829 -4.204 1.00 92.31 103 ASP A O 1
ATOM 816 N N . GLU A 1 104 ? 14.777 -1.702 -3.696 1.00 89.62 104 GLU A N 1
ATOM 817 C CA . GLU A 1 104 ? 15.376 -2.036 -2.396 1.00 89.62 104 GLU A CA 1
ATOM 818 C C . GLU A 1 104 ? 14.339 -2.612 -1.417 1.00 89.62 104 GLU A C 1
ATOM 820 O O . GLU A 1 104 ? 14.644 -3.515 -0.637 1.00 89.62 104 GLU A O 1
ATOM 825 N N . HIS A 1 105 ? 13.106 -2.099 -1.448 1.00 87.56 105 HIS A N 1
ATOM 826 C CA . HIS A 1 105 ? 12.025 -2.597 -0.598 1.00 87.56 105 HIS A CA 1
ATOM 827 C C . HIS A 1 105 ? 11.634 -4.026 -0.984 1.00 87.56 105 HIS A C 1
ATOM 829 O O . HIS A 1 105 ? 11.549 -4.888 -0.112 1.00 87.56 105 HIS A O 1
ATOM 835 N N . ILE A 1 106 ? 11.472 -4.265 -2.285 1.00 89.81 106 ILE A N 1
ATOM 836 C CA . ILE A 1 106 ? 11.207 -5.572 -2.890 1.00 89.81 106 ILE A CA 1
ATOM 837 C C . ILE A 1 106 ? 12.307 -6.560 -2.495 1.00 89.81 106 ILE A C 1
ATOM 839 O O . ILE A 1 106 ? 12.020 -7.593 -1.896 1.00 89.81 106 ILE A O 1
ATOM 843 N N . LYS A 1 107 ? 13.577 -6.193 -2.698 1.00 90.44 107 LYS A N 1
ATOM 844 C CA . LYS A 1 107 ? 14.714 -7.045 -2.340 1.00 90.44 107 LYS A CA 1
ATOM 845 C C . LYS A 1 107 ? 14.717 -7.424 -0.855 1.00 90.44 107 LYS A C 1
ATOM 847 O O . LYS A 1 107 ? 14.911 -8.587 -0.516 1.00 90.44 107 LYS A O 1
ATOM 852 N N . LYS A 1 108 ? 14.471 -6.464 0.045 1.00 87.06 108 LYS A N 1
ATOM 853 C CA . LYS A 1 108 ? 14.399 -6.734 1.493 1.00 87.06 108 LYS A CA 1
ATOM 854 C C . LYS A 1 108 ? 13.262 -7.687 1.850 1.00 87.06 108 LYS A C 1
ATOM 856 O O . LYS A 1 108 ? 13.435 -8.532 2.724 1.00 87.06 108 LYS A O 1
ATOM 861 N N . MET A 1 109 ? 12.108 -7.548 1.203 1.00 84.81 109 MET A N 1
ATOM 862 C CA . MET A 1 109 ? 10.982 -8.453 1.419 1.00 84.81 109 MET A CA 1
ATOM 863 C C . MET A 1 109 ? 11.272 -9.869 0.920 1.00 84.81 109 MET A C 1
ATOM 865 O O . MET A 1 109 ? 10.955 -10.838 1.605 1.00 84.81 109 MET A O 1
ATOM 869 N N . GLU A 1 110 ? 11.898 -9.999 -0.248 1.00 87.12 110 GLU A N 1
ATOM 870 C CA . GLU A 1 110 ? 12.322 -11.293 -0.787 1.00 87.12 110 GLU A CA 1
ATOM 871 C C . GLU A 1 110 ? 13.331 -11.976 0.138 1.00 87.12 110 GLU A C 1
ATOM 873 O O . GLU A 1 110 ? 13.188 -13.158 0.439 1.00 87.12 110 GLU A O 1
ATOM 878 N N . GLU A 1 111 ? 14.313 -11.230 0.650 1.00 87.50 111 GLU A N 1
ATOM 879 C CA . GLU A 1 111 ? 15.255 -11.739 1.646 1.00 87.50 111 GLU A CA 1
ATOM 880 C C . GLU A 1 111 ? 14.514 -12.241 2.892 1.00 87.50 111 GLU A C 1
ATOM 882 O O . GLU A 1 111 ? 14.718 -13.382 3.290 1.00 87.50 111 GLU A O 1
ATOM 887 N N . GLN A 1 112 ? 13.602 -11.452 3.465 1.00 80.44 112 GLN A N 1
ATOM 888 C CA . GLN A 1 112 ? 12.835 -11.847 4.655 1.00 80.44 112 GLN A CA 1
ATOM 889 C C . GLN A 1 112 ? 11.976 -13.101 4.444 1.00 80.44 112 GLN A C 1
ATOM 891 O O . GLN A 1 112 ? 11.894 -13.936 5.343 1.00 80.44 112 GLN A O 1
ATOM 896 N N . ASN A 1 113 ? 11.364 -13.254 3.270 1.00 71.44 113 ASN A N 1
ATOM 897 C CA . ASN A 1 113 ? 10.545 -14.423 2.947 1.00 71.44 113 ASN A CA 1
ATOM 898 C C . ASN A 1 113 ? 11.373 -15.687 2.686 1.00 71.44 113 ASN A C 1
ATOM 900 O O . ASN A 1 113 ? 10.862 -16.781 2.872 1.00 71.44 113 ASN A O 1
ATOM 904 N N . ASN A 1 114 ? 12.638 -15.555 2.281 1.00 70.94 114 ASN A N 1
ATOM 905 C CA . ASN A 1 114 ? 13.525 -16.699 2.051 1.00 70.94 114 ASN A CA 1
ATOM 906 C C . ASN A 1 114 ? 14.133 -17.276 3.343 1.00 70.94 114 ASN A C 1
ATOM 908 O O . ASN A 1 114 ? 14.701 -18.367 3.311 1.00 70.94 114 ASN A O 1
ATOM 912 N N . TYR A 1 115 ? 14.048 -16.554 4.464 1.00 60.03 115 TYR A N 1
ATOM 913 C CA . TYR A 1 115 ? 14.535 -17.012 5.772 1.00 60.03 115 TYR A CA 1
ATOM 914 C C . TYR A 1 115 ? 13.433 -17.585 6.684 1.00 60.03 115 TYR A C 1
ATOM 916 O O . TYR A 1 115 ? 13.755 -18.030 7.787 1.00 60.03 115 TYR A O 1
ATOM 924 N N . ASN A 1 116 ? 12.172 -17.588 6.237 1.00 48.25 116 ASN A N 1
ATOM 925 C CA . ASN A 1 116 ? 11.007 -18.140 6.946 1.00 48.25 116 ASN A CA 1
ATOM 926 C C . ASN A 1 116 ? 10.455 -19.379 6.234 1.00 48.25 116 ASN A C 1
ATOM 928 O O . ASN A 1 116 ? 9.871 -20.229 6.943 1.00 48.25 116 ASN A O 1
#

Sequence (116 aa):
MKQFFFIMCCCLALTACGKKISTSNLPQSCQDLFKRWDELIVKMESNSNI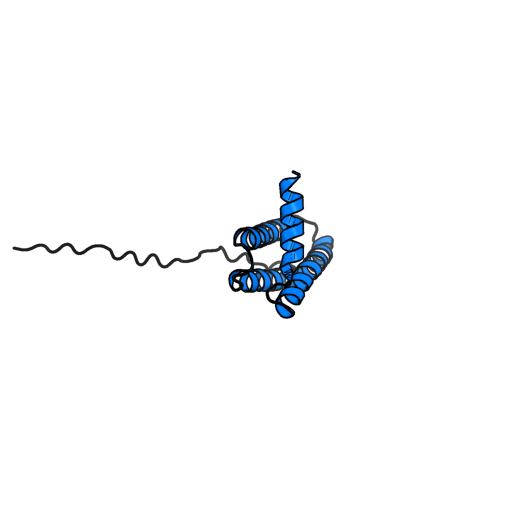PASHVQYEKDDRAIIFNAVQNIEESKKVGMCEFSRRSVDKKLQALASDPHGLDEHIKKMEEQNNYN

Radius of gyration: 19.62 Å; chains: 1; bounding box: 46×38×65 Å

Foldseek 3Di:
DDDDDDDDPPPPPPPPPPVPLDCVPAPPLQVLLLVLLVVLLVLLVVQPVHDVVVSVVSVVVSVVLSVVLVPDDNVCNNVSSNVSSVVSVQSVVLCVVDSCSCVVVVVVVVVVVVVD

pLDDT: mean 83.87, std 19.45, range [39.62, 97.94]

Secondary structure (DSSP, 8-state):
-----------------------TTS-HHHHHHHHHHHHHHHHHHT-TTS-HHHHHHHHHHHHHHHHHHHHS-HHHHHHHHHHHHHHHHHHHHHHHH-TTTTHHHHHHHHHHHHT-